Protein AF-A0A8S7F4N4-F1 (afdb_monomer)

Structure (mmCIF, N/CA/C/O backbone):
data_AF-A0A8S7F4N4-F1
#
_entry.id   AF-A0A8S7F4N4-F1
#
loop_
_atom_site.group_PDB
_atom_site.id
_atom_site.type_symbol
_atom_site.label_atom_id
_atom_site.label_alt_id
_atom_site.label_comp_id
_atom_site.label_asym_id
_atom_site.label_entity_id
_atom_site.label_seq_id
_atom_site.pdbx_PDB_ins_code
_atom_site.Cartn_x
_atom_site.Cartn_y
_atom_site.Cartn_z
_ato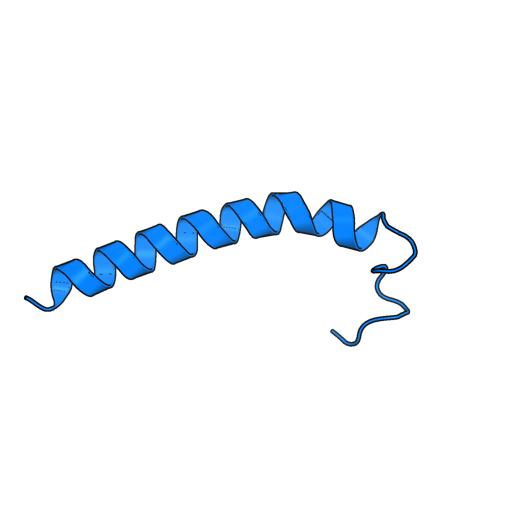m_site.occupancy
_atom_site.B_iso_or_equiv
_atom_site.auth_seq_id
_atom_site.auth_comp_id
_atom_site.auth_asym_id
_atom_site.auth_atom_id
_atom_site.pdbx_PDB_model_num
ATOM 1 N N . MET A 1 1 ? -8.016 9.367 27.442 1.00 56.62 1 MET A N 1
ATOM 2 C CA . MET A 1 1 ? -7.172 10.247 26.597 1.00 56.62 1 MET A CA 1
ATOM 3 C C . MET A 1 1 ? -6.322 9.487 25.561 1.00 56.62 1 MET A C 1
ATOM 5 O O . MET A 1 1 ? -5.720 10.152 24.736 1.00 56.62 1 MET A O 1
ATOM 9 N N . GLY A 1 2 ? -6.273 8.140 25.547 1.00 63.62 2 GLY A N 1
ATOM 10 C CA . GLY A 1 2 ? -5.473 7.370 24.569 1.00 63.62 2 GLY A CA 1
ATOM 11 C C . GLY A 1 2 ? -6.131 7.156 23.195 1.00 63.62 2 GLY A C 1
ATOM 12 O O . GLY A 1 2 ? -5.453 7.227 22.177 1.00 63.62 2 GLY A O 1
ATOM 13 N N . GLU A 1 3 ? -7.457 6.998 23.145 1.00 67.75 3 GLU A N 1
ATOM 14 C CA . GLU A 1 3 ? -8.195 6.696 21.901 1.00 67.75 3 GLU A CA 1
ATOM 15 C C . GLU A 1 3 ? -8.049 7.772 20.811 1.00 67.75 3 GLU A C 1
ATOM 17 O O . GLU A 1 3 ? -7.956 7.463 19.627 1.00 67.75 3 GLU A O 1
ATOM 22 N N . ALA A 1 4 ? -7.975 9.050 21.195 1.00 76.06 4 ALA A N 1
ATOM 23 C CA . ALA A 1 4 ? -7.855 10.162 20.248 1.00 76.06 4 ALA A CA 1
ATOM 24 C C . ALA A 1 4 ? -6.552 10.110 19.427 1.00 76.06 4 ALA A C 1
ATOM 26 O O . ALA A 1 4 ? -6.535 10.513 18.265 1.00 76.06 4 ALA A O 1
ATOM 27 N N . ILE A 1 5 ? -5.478 9.575 20.015 1.00 82.00 5 ILE A N 1
ATOM 28 C CA . ILE A 1 5 ? -4.185 9.401 19.344 1.00 82.00 5 ILE A CA 1
ATOM 29 C C . ILE A 1 5 ? -4.289 8.301 18.283 1.00 82.00 5 ILE A C 1
ATOM 31 O O . ILE A 1 5 ? -3.759 8.460 17.185 1.00 82.00 5 ILE A O 1
ATOM 35 N N . LEU A 1 6 ? -5.028 7.225 18.568 1.00 80.31 6 LEU A N 1
ATOM 36 C CA . LEU A 1 6 ? -5.258 6.138 17.613 1.00 80.31 6 LEU A CA 1
ATOM 37 C C . LEU A 1 6 ? -6.086 6.607 16.411 1.00 80.31 6 LEU A C 1
ATOM 39 O O . LEU A 1 6 ? -5.745 6.286 15.275 1.00 80.31 6 LEU A O 1
ATOM 43 N N . TYR A 1 7 ? -7.117 7.428 16.634 1.00 83.38 7 TYR A N 1
ATOM 44 C CA . TYR A 1 7 ? -7.902 8.017 15.542 1.00 83.38 7 TYR A CA 1
ATOM 45 C C . TYR A 1 7 ? -7.082 8.976 14.674 1.00 83.38 7 TYR A C 1
ATOM 47 O O . TYR A 1 7 ? -7.194 8.947 13.448 1.00 83.38 7 TYR A O 1
ATOM 55 N N . GLN A 1 8 ? -6.231 9.802 15.287 1.00 82.62 8 GLN A N 1
ATOM 56 C CA . GLN A 1 8 ? -5.314 10.671 14.547 1.00 82.62 8 GLN A CA 1
ATOM 57 C C . GLN A 1 8 ? -4.310 9.858 13.726 1.00 82.62 8 GLN A C 1
ATOM 59 O O . GLN A 1 8 ? -4.107 10.152 12.551 1.00 82.62 8 GLN A O 1
ATOM 64 N N . LEU A 1 9 ? -3.742 8.795 14.302 1.00 89.25 9 LEU A N 1
ATOM 65 C CA . LEU A 1 9 ? -2.814 7.911 13.602 1.00 89.25 9 LEU A CA 1
ATOM 66 C C . LEU A 1 9 ? -3.485 7.179 12.432 1.00 89.25 9 LEU A C 1
ATOM 68 O O . LEU A 1 9 ? -2.900 7.085 11.357 1.00 89.25 9 LEU A O 1
ATOM 72 N N . HIS A 1 10 ? -4.716 6.699 12.612 1.00 88.62 10 HIS A N 1
ATOM 73 C 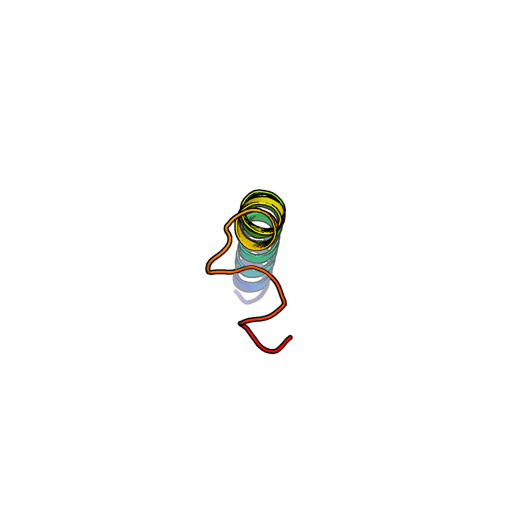CA . HIS A 1 10 ? -5.480 6.050 11.547 1.00 88.62 10 HIS A CA 1
ATOM 74 C C . HIS A 1 10 ? -5.777 7.021 10.399 1.00 88.62 10 HIS A C 1
ATOM 76 O O . HIS A 1 10 ? -5.575 6.687 9.233 1.00 88.62 10 HIS A O 1
ATOM 82 N N . SER A 1 11 ? -6.214 8.239 10.728 1.00 85.88 11 SER A N 1
ATOM 83 C CA . SER A 1 11 ? -6.465 9.289 9.737 1.00 85.88 11 SER A CA 1
ATOM 84 C C . SER A 1 11 ? -5.186 9.667 8.983 1.00 85.88 11 SER A C 1
ATOM 86 O O . SER A 1 11 ? -5.189 9.772 7.756 1.00 85.88 11 SER A O 1
ATOM 88 N N . LEU A 1 12 ? -4.063 9.781 9.699 1.00 90.88 12 LEU A N 1
ATOM 89 C CA . LEU A 1 12 ? -2.754 10.053 9.112 1.00 90.88 12 LEU A CA 1
ATOM 90 C C . LEU A 1 12 ? -2.322 8.933 8.160 1.00 90.88 12 LEU A C 1
ATOM 92 O O . LEU A 1 12 ? -1.909 9.222 7.041 1.00 90.88 12 LEU A O 1
ATOM 96 N N . LEU A 1 13 ? -2.458 7.670 8.572 1.00 90.75 13 LEU A N 1
ATOM 97 C CA . LEU A 1 13 ? -2.127 6.505 7.750 1.00 90.75 13 LEU A CA 1
ATOM 98 C C . LEU A 1 13 ? -2.992 6.438 6.483 1.00 90.75 13 LEU A C 1
ATOM 100 O O . LEU A 1 13 ? -2.489 6.149 5.400 1.00 90.75 13 LEU A O 1
ATOM 104 N N . ALA A 1 14 ? -4.287 6.732 6.599 1.00 88.06 14 ALA A N 1
ATOM 105 C CA . ALA A 1 14 ? -5.187 6.768 5.452 1.00 88.06 14 ALA A CA 1
ATOM 106 C C . ALA A 1 14 ? -4.797 7.881 4.462 1.00 88.06 14 ALA A C 1
ATOM 108 O O . ALA A 1 14 ? -4.745 7.651 3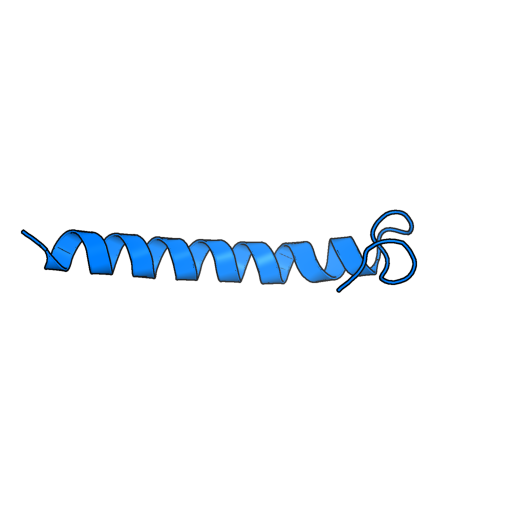.252 1.00 88.06 14 ALA A O 1
ATOM 109 N N . ALA A 1 15 ? -4.458 9.073 4.961 1.00 88.69 15 ALA A N 1
ATOM 110 C CA . ALA A 1 15 ? -4.017 10.189 4.129 1.00 88.69 15 ALA A CA 1
ATOM 111 C C . ALA A 1 15 ? -2.675 9.905 3.429 1.00 88.69 15 ALA A C 1
ATOM 113 O O . ALA A 1 15 ? -2.524 10.192 2.238 1.00 88.69 15 ALA A O 1
ATOM 114 N N . THR A 1 16 ? -1.709 9.306 4.133 1.00 87.44 16 THR A N 1
ATOM 115 C CA . THR A 1 16 ? -0.407 8.954 3.549 1.00 87.44 16 THR A CA 1
ATOM 116 C C . THR A 1 16 ? -0.521 7.821 2.537 1.00 87.44 16 THR A C 1
ATOM 118 O O . THR A 1 16 ? 0.137 7.891 1.502 1.00 87.44 16 THR A O 1
ATOM 121 N N . ALA A 1 17 ? -1.395 6.833 2.757 1.00 88.12 17 ALA A N 1
ATOM 122 C CA . ALA A 1 17 ? -1.651 5.762 1.795 1.00 88.12 17 ALA A CA 1
ATOM 123 C C . ALA A 1 17 ? -2.236 6.296 0.475 1.00 88.12 17 ALA A C 1
ATOM 125 O O . ALA A 1 17 ? -1.780 5.917 -0.604 1.00 88.12 17 ALA A O 1
ATOM 126 N N . LEU A 1 18 ? -3.189 7.234 0.538 1.00 86.88 18 LEU A N 1
ATOM 127 C CA . LEU A 1 18 ? -3.727 7.893 -0.659 1.00 86.88 18 LEU A CA 1
ATOM 128 C C . LEU A 1 18 ? -2.661 8.731 -1.383 1.00 86.88 18 LEU A C 1
ATOM 130 O O . LEU A 1 18 ? -2.577 8.701 -2.613 1.00 86.88 18 LEU A O 1
ATOM 134 N N . GLY A 1 19 ? -1.815 9.440 -0.629 1.00 84.94 19 GLY A N 1
ATOM 135 C CA . GLY A 1 19 ? -0.665 10.163 -1.175 1.00 84.94 19 GLY A CA 1
ATOM 136 C C . GLY A 1 19 ? 0.335 9.233 -1.866 1.00 84.94 19 GLY A C 1
ATOM 137 O O . GLY A 1 19 ? 0.775 9.521 -2.979 1.00 84.94 19 GLY A O 1
ATOM 138 N N . PHE A 1 20 ? 0.631 8.082 -1.257 1.00 85.44 20 PHE A N 1
ATOM 139 C CA . PHE A 1 20 ? 1.502 7.058 -1.824 1.00 85.44 20 PHE A CA 1
ATOM 140 C C . PHE A 1 20 ? 0.932 6.483 -3.120 1.00 85.44 20 PHE A C 1
ATOM 142 O O . PHE A 1 20 ? 1.641 6.464 -4.118 1.00 85.44 20 PHE A O 1
ATOM 149 N N . CYS A 1 21 ? -0.350 6.109 -3.168 1.00 81.38 21 CYS A N 1
ATOM 150 C CA . CYS A 1 21 ? -0.973 5.607 -4.399 1.00 81.38 21 CYS A CA 1
ATOM 151 C C . CYS A 1 21 ? -0.896 6.612 -5.559 1.00 81.38 21 CYS A C 1
ATOM 153 O O . CYS A 1 21 ? -0.783 6.208 -6.715 1.00 81.38 21 CYS A O 1
ATOM 155 N N . ARG A 1 22 ? -0.924 7.920 -5.272 1.00 82.19 22 ARG A N 1
ATOM 156 C CA . ARG A 1 22 ? -0.780 8.969 -6.291 1.00 82.19 22 ARG A CA 1
ATOM 157 C C . ARG A 1 22 ? 0.672 9.196 -6.719 1.00 82.19 2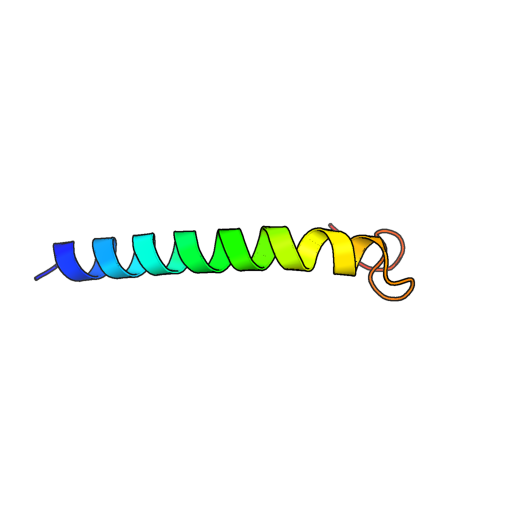2 ARG A C 1
ATOM 159 O O . ARG A 1 22 ? 0.914 9.552 -7.868 1.00 82.19 22 ARG A O 1
ATOM 166 N N . LEU A 1 23 ? 1.628 9.011 -5.811 1.00 79.75 23 LEU A N 1
ATOM 167 C CA . LEU A 1 23 ? 3.058 9.195 -6.077 1.00 79.75 23 LEU A CA 1
ATOM 168 C C . LEU A 1 23 ? 3.714 7.950 -6.691 1.00 79.75 23 LEU A C 1
ATOM 170 O O . LEU A 1 23 ? 4.597 8.095 -7.528 1.00 79.75 23 LEU A O 1
ATOM 174 N N . ALA A 1 24 ? 3.261 6.747 -6.346 1.00 77.31 24 ALA A N 1
ATOM 175 C CA . ALA A 1 24 ? 3.777 5.473 -6.844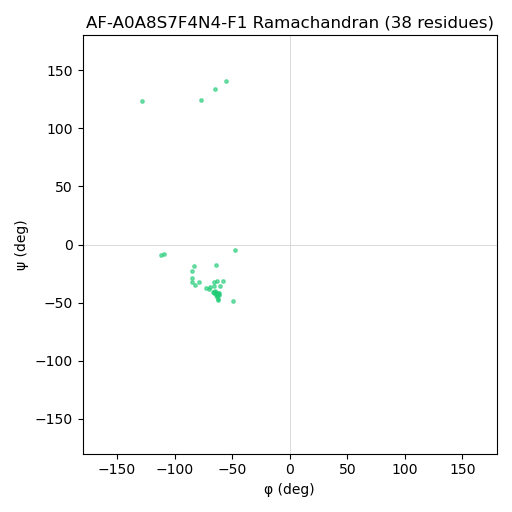 1.00 77.31 24 ALA A CA 1
ATOM 176 C C . ALA A 1 24 ? 3.924 5.401 -8.381 1.00 77.31 24 ALA A C 1
ATOM 178 O O . ALA A 1 24 ? 5.013 5.055 -8.846 1.00 77.31 24 ALA A O 1
ATOM 179 N N . PRO A 1 25 ? 2.919 5.779 -9.203 1.00 73.50 25 PRO A N 1
ATOM 180 C CA . PRO A 1 25 ? 3.088 5.776 -10.656 1.00 73.50 25 PRO A CA 1
ATOM 181 C C . PRO A 1 25 ? 4.115 6.813 -11.124 1.00 73.50 25 PRO A C 1
ATOM 183 O O . PRO A 1 25 ? 4.834 6.565 -12.083 1.00 73.50 25 PRO A O 1
ATOM 186 N N . THR A 1 26 ? 4.246 7.946 -10.434 1.00 78.19 26 THR A N 1
ATOM 187 C CA . THR A 1 26 ? 5.255 8.968 -10.746 1.00 78.19 26 THR A CA 1
ATOM 188 C C . THR A 1 26 ? 6.673 8.455 -10.488 1.00 78.19 26 THR A C 1
ATOM 190 O O . THR A 1 26 ? 7.553 8.679 -11.313 1.00 78.19 26 TH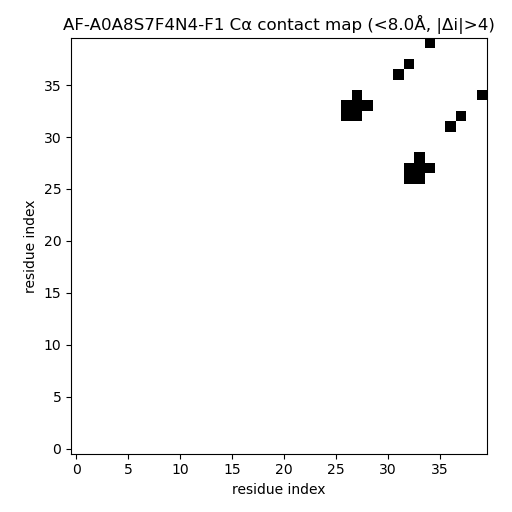R A O 1
ATOM 193 N N . PHE A 1 27 ? 6.898 7.718 -9.395 1.00 68.94 27 PHE A N 1
ATOM 194 C CA . PHE A 1 27 ? 8.191 7.076 -9.116 1.00 68.94 27 PHE A CA 1
ATOM 195 C C . PHE A 1 27 ? 8.524 5.980 -10.136 1.00 68.94 27 PHE A C 1
ATOM 197 O O . PHE A 1 27 ? 9.678 5.846 -10.530 1.00 68.94 27 PHE A O 1
ATOM 204 N N . TYR A 1 28 ? 7.522 5.236 -10.608 1.00 67.31 28 TYR A N 1
ATOM 205 C CA . TYR A 1 28 ? 7.713 4.210 -11.633 1.00 67.31 28 TYR A CA 1
ATOM 206 C C . TYR A 1 28 ? 7.980 4.794 -13.032 1.00 67.31 28 TYR A C 1
ATOM 208 O O . TYR A 1 28 ? 8.784 4.252 -13.785 1.00 67.31 28 TYR A O 1
ATOM 216 N N . LEU A 1 29 ? 7.316 5.900 -13.385 1.00 69.25 29 LEU A N 1
ATOM 217 C CA . LEU A 1 29 ? 7.405 6.520 -14.711 1.00 69.25 29 LEU A CA 1
ATOM 218 C C . LEU A 1 29 ? 8.598 7.471 -14.863 1.00 69.25 29 LEU A C 1
ATOM 220 O O . LEU A 1 29 ? 9.085 7.658 -15.977 1.00 69.25 29 LEU A O 1
ATOM 224 N N . LEU A 1 30 ? 9.064 8.098 -13.778 1.00 70.56 30 LEU A N 1
ATOM 225 C CA . LEU A 1 30 ? 10.212 8.997 -13.847 1.00 70.56 30 LEU A CA 1
ATOM 226 C C . LEU A 1 30 ? 11.519 8.191 -13.937 1.00 70.56 30 LEU A C 1
ATOM 228 O O . LEU A 1 30 ? 11.825 7.413 -13.032 1.00 70.56 30 LEU A O 1
ATOM 232 N N . PRO A 1 31 ? 12.354 8.429 -14.964 1.00 60.47 31 PRO A N 1
ATOM 233 C CA . PRO A 1 31 ? 13.539 7.613 -15.245 1.00 60.47 31 PRO A CA 1
ATOM 234 C C . PRO A 1 31 ? 14.611 7.656 -14.142 1.00 60.47 31 PRO A C 1
ATOM 236 O O . PRO A 1 31 ? 15.453 6.770 -14.083 1.00 60.47 31 PRO A O 1
ATOM 239 N N . PHE A 1 32 ? 14.572 8.652 -13.249 1.00 63.47 32 PHE A N 1
ATOM 240 C CA . PHE A 1 32 ? 15.504 8.791 -12.120 1.00 63.47 32 PHE A CA 1
ATOM 241 C C . PHE A 1 32 ? 15.097 7.993 -10.871 1.00 63.47 32 PHE A C 1
ATOM 243 O O . PHE A 1 32 ? 15.943 7.687 -10.033 1.00 63.47 32 PHE A O 1
ATOM 250 N N . PHE A 1 33 ? 13.806 7.673 -10.745 1.00 58.41 33 PHE A N 1
ATOM 251 C CA . PHE A 1 33 ? 13.228 6.943 -9.612 1.00 58.41 33 PHE A CA 1
ATOM 252 C C . PHE A 1 33 ? 12.795 5.520 -9.981 1.00 58.41 33 PHE A C 1
ATOM 254 O O . PHE A 1 33 ? 12.448 4.735 -9.098 1.00 58.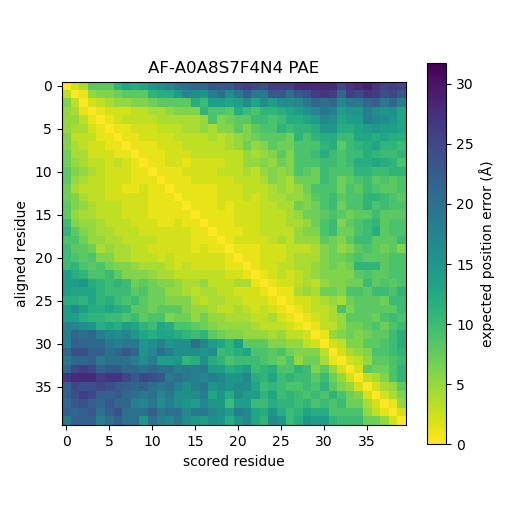41 33 PHE A O 1
ATOM 261 N N . ALA A 1 34 ? 12.837 5.180 -11.273 1.00 59.91 34 ALA A N 1
ATOM 262 C CA . ALA A 1 34 ? 12.511 3.859 -11.771 1.00 59.91 34 ALA A CA 1
ATOM 263 C C . ALA A 1 34 ? 13.367 2.785 -11.076 1.00 59.91 34 ALA A C 1
ATOM 265 O O . ALA A 1 34 ? 14.565 2.966 -10.845 1.00 59.91 34 ALA A O 1
ATOM 266 N N . SER A 1 35 ? 12.720 1.652 -10.785 1.00 59.34 35 SER A N 1
ATOM 267 C CA . SER A 1 35 ? 13.147 0.501 -9.964 1.00 59.34 35 SER A CA 1
ATOM 268 C C . SER A 1 35 ? 14.554 -0.077 -10.215 1.00 59.34 35 SER A C 1
ATOM 270 O O . SER A 1 35 ? 14.962 -0.989 -9.503 1.00 59.34 35 SER A O 1
ATOM 272 N N . GLY A 1 36 ? 15.294 0.405 -11.214 1.00 61.56 36 GLY A N 1
ATOM 273 C CA . GLY A 1 36 ? 16.692 0.043 -11.447 1.00 61.56 36 GLY A CA 1
ATOM 274 C C . GLY A 1 36 ? 17.705 0.836 -10.611 1.00 61.56 36 GLY A C 1
ATOM 275 O O . GLY A 1 36 ? 18.834 0.379 -10.478 1.00 61.56 36 GLY A O 1
ATOM 276 N N . ASN A 1 37 ? 17.332 1.998 -10.051 1.00 59.34 37 ASN A N 1
ATOM 277 C CA . ASN A 1 37 ? 18.267 2.899 -9.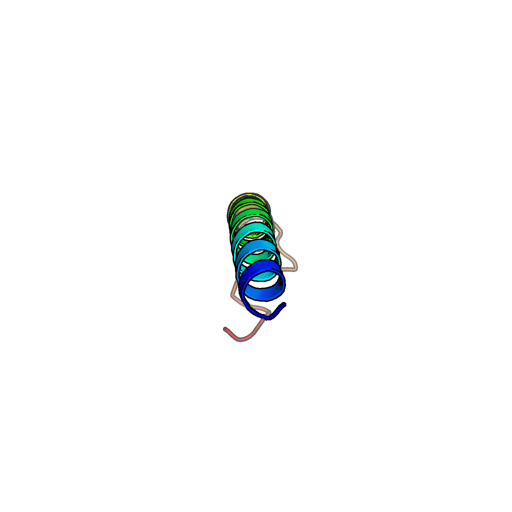353 1.00 59.34 37 ASN A CA 1
ATOM 278 C C . ASN A 1 37 ? 18.044 2.999 -7.829 1.00 59.34 37 ASN A C 1
ATOM 280 O O . ASN A 1 37 ? 18.855 3.600 -7.130 1.00 59.34 37 ASN A O 1
ATOM 284 N N . ILE A 1 38 ? 16.954 2.432 -7.301 1.00 65.12 38 ILE A N 1
ATOM 285 C CA . ILE A 1 38 ? 16.593 2.506 -5.876 1.00 65.12 38 ILE A CA 1
ATOM 286 C C . ILE A 1 38 ? 16.332 1.081 -5.37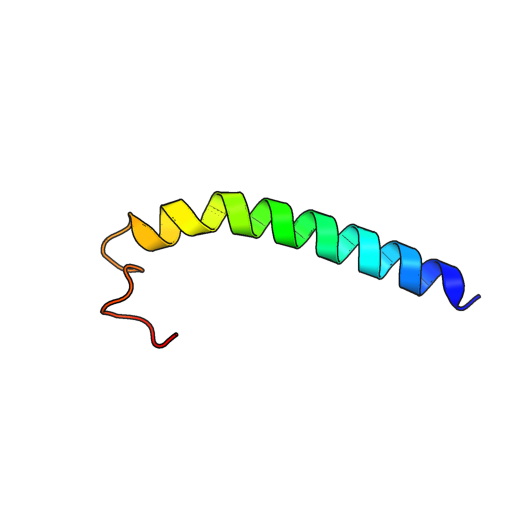5 1.00 65.12 38 ILE A C 1
ATOM 288 O O . ILE A 1 38 ? 15.493 0.402 -5.971 1.00 65.12 38 ILE A O 1
ATOM 292 N N . PRO A 1 39 ? 17.033 0.601 -4.328 1.00 60.03 39 PRO A N 1
ATOM 293 C CA . PRO A 1 39 ? 16.747 -0.705 -3.745 1.00 60.03 39 PRO A CA 1
ATOM 294 C C . PRO A 1 39 ? 15.349 -0.699 -3.116 1.00 60.03 39 PRO A C 1
ATOM 296 O O . PRO A 1 39 ? 14.985 0.253 -2.424 1.00 60.03 39 PRO A O 1
ATOM 299 N N . THR A 1 40 ? 14.580 -1.751 -3.404 1.00 61.03 40 THR A N 1
ATOM 300 C CA . THR A 1 40 ? 13.268 -2.036 -2.799 1.00 61.03 40 THR A CA 1
ATOM 301 C C . THR A 1 40 ? 13.364 -2.270 -1.304 1.00 61.03 40 THR A C 1
ATOM 303 O O . THR A 1 40 ? 14.295 -3.014 -0.913 1.00 61.03 40 THR A O 1
#

pLDDT: mean 75.11, std 11.27, range [56.62, 90.88]

Solvent-accessible surface area (backbone atoms only — not comparable to full-atom values): 2444 Å² total; per-residue (Å²): 130,66,67,65,56,53,54,49,50,51,52,49,52,53,54,50,50,55,51,44,67,65,44,50,60,52,38,59,68,36,86,83,53,20,78,89,74,48,89,130

Mean predicted aligned error: 8.62 Å

Foldseek 3Di:
DPVVVVVVVVVVVVVVVVVCVVCVVVLCPDPCNNPVNDPD

Secondary structure (DSSP, 8-state):
--HHHHHHHHHHHHHHHHHHHHHHHHHHHSTTTSTTSS--

Radius of gyration: 15.09 Å; Cα contacts (8 Å, |Δi|>4): 9; chains: 1; bounding box: 26×13×42 Å

Sequence (40 aa):
MGEAILYQLHSLLAATALGFCRLAPTFYLLPFFASGNIPT

Organism: Escherichia coli (NCBI:txid562)